Protein AF-A0A2D2D604-F1 (afdb_monomer_lite)

Organism: Methylosinus trichosporium (strain ATCC 35070 / NCIMB 11131 / UNIQEM 75 / OB3b) (NCBI:txid595536)

Radius of gyration: 13.35 Å; chains: 1; bounding box: 40×30×28 Å

Sequence (75 aa):
MERRITLTDIDRPGEALEVDIIAADEASLTLAVPNTSVQFRLFRHSRQAPYQGSLGGRSFCFIPRAVDTKAAARQ

Secondary structure (DSSP, 8-state):
--EEEEEEESSSTT-EEEEEEEEE-SSEEEEEETTEEEEEE-B-SSTTSPEEEEETTEEEEE--------SS---

pLDDT: mean 81.37, std 15.82, range [38.25, 92.81]

Structure (mmCIF, N/CA/C/O backbone):
data_AF-A0A2D2D604-F1
#
_entry.id   AF-A0A2D2D604-F1
#
loop_
_atom_site.group_PDB
_atom_site.id
_atom_site.type_symbol
_atom_site.label_atom_id
_atom_site.label_alt_id
_atom_site.label_comp_id
_atom_site.label_asym_id
_atom_site.label_entity_id
_atom_site.label_seq_id
_atom_site.pdbx_PDB_ins_code
_atom_site.Cartn_x
_atom_site.Cartn_y
_atom_site.Cartn_z
_atom_site.occupancy
_atom_site.B_iso_or_equiv
_atom_site.auth_seq_id
_atom_site.auth_comp_id
_atom_site.auth_asym_id
_atom_site.auth_atom_id
_atom_site.pdbx_PDB_model_num
ATOM 1 N N . MET A 1 1 ? 6.144 -6.404 16.608 1.00 49.16 1 MET A N 1
ATOM 2 C CA . MET A 1 1 ? 7.106 -5.557 15.872 1.00 49.16 1 MET A CA 1
ATOM 3 C C . MET A 1 1 ? 6.290 -4.611 15.016 1.00 49.16 1 MET A C 1
ATOM 5 O O . MET A 1 1 ? 5.766 -5.050 14.003 1.00 49.16 1 MET A O 1
ATOM 9 N N . GLU A 1 2 ? 6.108 -3.368 15.443 1.00 51.66 2 GLU A N 1
ATOM 10 C CA . GLU A 1 2 ? 5.354 -2.377 14.669 1.00 51.66 2 GLU A CA 1
ATOM 11 C C . GLU A 1 2 ? 6.250 -1.875 13.530 1.00 51.66 2 GLU A C 1
ATOM 13 O O . GLU A 1 2 ? 7.222 -1.155 13.757 1.00 51.66 2 GLU A O 1
ATOM 18 N N . ARG A 1 3 ? 5.996 -2.335 12.300 1.00 81.81 3 ARG A N 1
ATOM 19 C CA . ARG A 1 3 ? 6.651 -1.804 11.097 1.00 81.81 3 ARG A CA 1
ATOM 20 C C . ARG A 1 3 ? 5.672 -0.862 10.415 1.00 81.81 3 ARG A C 1
ATOM 22 O O . ARG A 1 3 ? 4.886 -1.289 9.574 1.00 81.81 3 ARG A O 1
ATOM 29 N N . ARG A 1 4 ? 5.711 0.410 10.801 1.00 89.00 4 ARG A N 1
ATOM 30 C CA . ARG A 1 4 ? 4.981 1.469 10.103 1.00 89.00 4 ARG A CA 1
ATOM 31 C C . ARG A 1 4 ? 5.628 1.743 8.752 1.00 89.00 4 ARG A C 1
ATOM 33 O O . ARG A 1 4 ? 6.853 1.855 8.664 1.00 89.00 4 ARG A O 1
ATOM 40 N N . ILE A 1 5 ? 4.816 1.856 7.709 1.00 90.25 5 ILE A N 1
ATOM 41 C CA . ILE A 1 5 ? 5.253 2.245 6.369 1.00 90.25 5 ILE A CA 1
ATOM 42 C C . ILE A 1 5 ? 4.422 3.411 5.851 1.00 90.25 5 ILE A C 1
ATOM 44 O O . ILE A 1 5 ? 3.298 3.648 6.291 1.00 90.25 5 ILE A O 1
ATOM 48 N N . THR A 1 6 ? 4.990 4.114 4.879 1.00 91.56 6 THR A N 1
ATOM 49 C CA . THR A 1 6 ? 4.317 5.183 4.149 1.00 91.56 6 THR A CA 1
ATOM 50 C C . THR A 1 6 ? 4.012 4.693 2.741 1.00 91.56 6 THR A C 1
ATOM 52 O O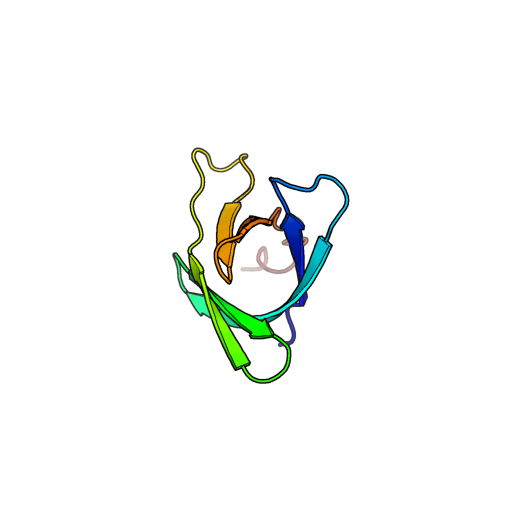 . THR A 1 6 ? 4.914 4.248 2.025 1.00 91.56 6 THR A O 1
ATOM 55 N N . LEU A 1 7 ? 2.742 4.772 2.359 1.00 91.69 7 LEU A N 1
ATOM 56 C CA . LEU A 1 7 ? 2.254 4.539 1.008 1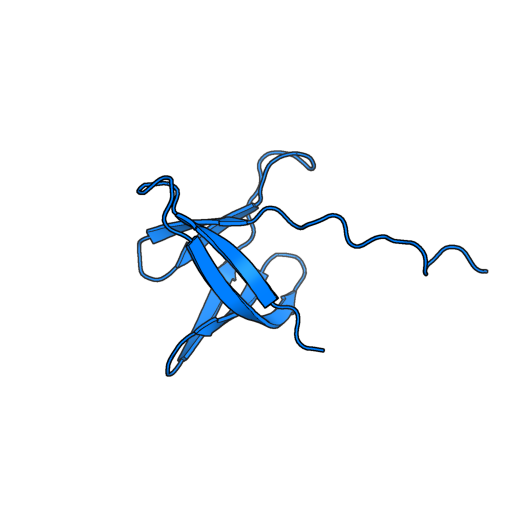.00 91.69 7 LEU A CA 1
ATOM 57 C C . LEU A 1 7 ? 2.001 5.891 0.344 1.00 91.69 7 LEU A C 1
ATOM 59 O O . LEU A 1 7 ? 1.243 6.695 0.879 1.00 91.69 7 LEU A O 1
ATOM 63 N N . THR A 1 8 ? 2.605 6.149 -0.809 1.00 92.81 8 THR A N 1
ATOM 64 C CA . THR A 1 8 ? 2.367 7.389 -1.563 1.00 92.81 8 THR A CA 1
ATOM 65 C C . THR A 1 8 ? 1.348 7.121 -2.658 1.00 92.81 8 THR A C 1
ATOM 67 O O . THR A 1 8 ? 1.486 6.141 -3.391 1.00 92.81 8 THR A O 1
ATOM 70 N N . ASP A 1 9 ? 0.324 7.962 -2.769 1.00 91.81 9 ASP A N 1
ATOM 71 C CA . ASP A 1 9 ? -0.679 7.826 -3.823 1.00 91.81 9 ASP A CA 1
ATOM 72 C C . ASP A 1 9 ? -0.091 8.215 -5.191 1.00 91.81 9 ASP A C 1
ATOM 74 O O . ASP A 1 9 ? 0.569 9.248 -5.328 1.00 91.81 9 ASP A O 1
ATOM 78 N N . ILE A 1 10 ? -0.300 7.363 -6.197 1.00 89.06 10 ILE A N 1
ATOM 79 C CA . ILE A 1 10 ? 0.240 7.558 -7.551 1.00 89.06 10 ILE A CA 1
ATOM 80 C C . ILE A 1 10 ? -0.565 8.608 -8.326 1.00 89.06 10 ILE A C 1
ATOM 82 O O . ILE A 1 10 ? 0.013 9.402 -9.067 1.00 89.06 10 ILE A O 1
ATOM 86 N N . ASP A 1 11 ? -1.883 8.627 -8.143 1.00 88.75 11 ASP A N 1
ATOM 87 C CA . ASP A 1 11 ? -2.804 9.527 -8.837 1.00 88.75 11 ASP A CA 1
ATOM 88 C C . ASP A 1 11 ? -2.837 10.921 -8.185 1.00 88.75 11 ASP A C 1
ATOM 90 O O . ASP A 1 11 ? -3.230 11.906 -8.814 1.00 88.75 11 ASP A O 1
ATOM 94 N N . ARG A 1 12 ? -2.401 11.026 -6.922 1.00 87.31 12 ARG A N 1
ATOM 95 C CA . ARG A 1 12 ? -2.314 12.272 -6.148 1.00 87.31 12 ARG A CA 1
ATOM 96 C C . ARG A 1 12 ? -0.915 12.474 -5.563 1.00 87.31 12 ARG A C 1
ATOM 98 O O . ARG A 1 12 ? -0.705 12.254 -4.367 1.00 87.31 12 ARG A O 1
ATOM 105 N N . PRO A 1 13 ? 0.045 12.943 -6.379 1.00 76.06 13 PRO A N 1
ATOM 106 C CA . PRO A 1 13 ? 1.402 13.207 -5.923 1.00 76.06 13 PRO A CA 1
ATOM 107 C C . PRO A 1 13 ? 1.398 14.199 -4.751 1.00 76.06 13 PRO A C 1
ATOM 109 O O . PRO A 1 13 ? 1.006 15.353 -4.907 1.00 76.06 13 PRO A O 1
ATOM 112 N N . GLY A 1 14 ? 1.818 13.742 -3.570 1.00 80.06 14 GLY A N 1
ATOM 113 C CA . GLY A 1 14 ? 1.828 14.536 -2.334 1.00 80.06 14 GLY A CA 1
ATOM 114 C C . GLY A 1 14 ? 0.848 14.055 -1.263 1.00 80.06 14 GLY A C 1
ATOM 115 O O . GLY A 1 14 ? 1.027 14.400 -0.097 1.00 80.06 14 GLY A O 1
ATOM 116 N N . GLU A 1 15 ? -0.126 13.210 -1.611 1.00 87.62 15 GLU A N 1
ATOM 117 C CA . GLU A 1 15 ? -0.903 12.475 -0.613 1.00 87.62 15 GLU A CA 1
ATOM 118 C C . GLU A 1 15 ? -0.151 11.205 -0.191 1.00 87.62 15 GLU A C 1
ATOM 120 O O . GLU A 1 15 ? 0.226 10.367 -1.016 1.00 87.62 15 GLU A O 1
ATOM 125 N N . ALA A 1 16 ? 0.053 11.058 1.117 1.00 89.31 16 ALA A N 1
ATOM 126 C CA . ALA A 1 16 ? 0.671 9.889 1.722 1.00 89.31 16 ALA A CA 1
ATOM 127 C C . ALA A 1 16 ? -0.254 9.285 2.780 1.00 89.31 16 ALA A C 1
ATOM 129 O O . ALA A 1 16 ? -0.945 9.999 3.506 1.00 89.31 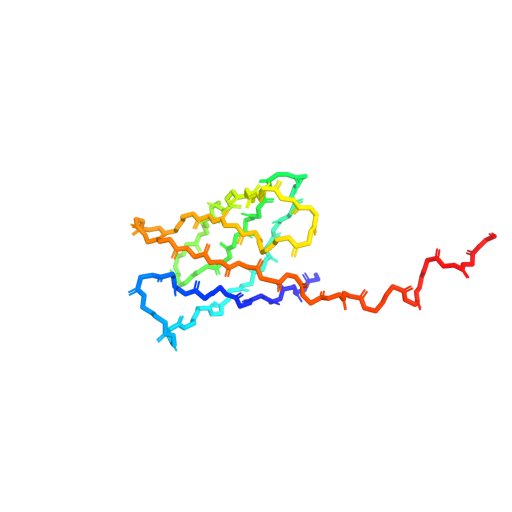16 ALA A O 1
ATOM 130 N N . LEU A 1 17 ? -0.241 7.960 2.871 1.00 89.25 17 LEU A N 1
ATOM 131 C CA . LEU A 1 17 ? -0.977 7.188 3.856 1.00 89.25 17 LEU A CA 1
ATOM 132 C C . LEU A 1 17 ? 0.015 6.423 4.735 1.00 89.25 17 LEU A C 1
ATOM 134 O O . LEU A 1 17 ? 0.783 5.591 4.248 1.00 89.25 17 LEU A O 1
ATOM 138 N N . GLU A 1 18 ? -0.008 6.703 6.034 1.00 91.44 18 GLU A N 1
ATOM 139 C CA . GLU A 1 18 ? 0.744 5.935 7.024 1.00 91.44 18 GLU A CA 1
ATOM 140 C C . GLU A 1 18 ? -0.083 4.745 7.504 1.00 91.44 18 GLU A C 1
ATOM 142 O O . GLU A 1 18 ? -1.254 4.885 7.857 1.00 91.44 18 GLU A O 1
ATOM 147 N N . VAL A 1 19 ? 0.535 3.569 7.505 1.00 90.94 19 VAL A N 1
ATOM 148 C CA . VAL A 1 19 ? -0.108 2.301 7.861 1.00 90.94 19 VAL A CA 1
ATOM 149 C C . VAL A 1 19 ? 0.855 1.418 8.629 1.00 90.94 19 VAL A C 1
ATOM 151 O O . VAL A 1 19 ? 2.063 1.416 8.375 1.00 90.94 19 VAL A O 1
ATOM 154 N N . ASP A 1 20 ? 0.313 0.624 9.542 1.00 92.31 20 ASP A N 1
ATOM 155 C CA . ASP A 1 20 ? 1.091 -0.339 10.311 1.00 92.31 20 ASP A CA 1
ATOM 156 C C . ASP A 1 20 ? 1.030 -1.716 9.642 1.00 92.31 20 ASP A C 1
ATOM 158 O O . ASP A 1 20 ? -0.047 -2.220 9.321 1.00 92.31 20 ASP A O 1
ATOM 162 N N . ILE A 1 21 ? 2.184 -2.349 9.418 1.00 91.44 21 ILE A N 1
ATOM 163 C CA . ILE A 1 21 ? 2.237 -3.739 8.955 1.00 91.44 21 ILE A CA 1
ATOM 164 C C . ILE A 1 21 ? 1.952 -4.654 10.145 1.00 91.44 21 ILE A C 1
ATOM 166 O O . ILE A 1 21 ? 2.724 -4.689 11.105 1.00 91.44 21 ILE A O 1
ATOM 170 N N . ILE A 1 22 ? 0.886 -5.445 10.040 1.00 92.38 22 ILE A N 1
ATOM 171 C CA . ILE A 1 22 ? 0.510 -6.443 11.051 1.00 92.38 22 ILE A CA 1
ATOM 172 C C . ILE A 1 22 ? 0.922 -7.867 10.658 1.00 92.38 22 ILE A C 1
ATOM 174 O O . ILE A 1 22 ? 1.129 -8.702 11.534 1.00 92.38 22 ILE A O 1
ATOM 178 N N . ALA A 1 23 ? 1.110 -8.134 9.362 1.00 90.06 23 ALA A N 1
ATOM 179 C CA . ALA A 1 23 ? 1.725 -9.361 8.857 1.00 90.06 23 ALA A CA 1
ATOM 180 C C . ALA A 1 23 ? 2.439 -9.105 7.522 1.00 90.06 23 ALA A C 1
ATOM 182 O O . ALA A 1 23 ? 2.033 -8.235 6.751 1.00 90.06 23 ALA A O 1
ATOM 183 N N . ALA A 1 24 ? 3.493 -9.867 7.238 1.00 87.88 24 ALA A N 1
ATOM 184 C CA . ALA A 1 24 ? 4.233 -9.797 5.982 1.00 87.88 24 ALA A CA 1
ATOM 185 C C . ALA A 1 24 ? 4.471 -11.207 5.440 1.00 87.88 24 ALA A C 1
ATOM 187 O O . ALA A 1 24 ? 4.857 -12.099 6.192 1.00 87.88 24 ALA A O 1
ATOM 188 N N . ASP A 1 25 ? 4.258 -11.362 4.141 1.00 86.81 25 ASP A N 1
ATOM 189 C CA . ASP A 1 25 ? 4.519 -12.564 3.354 1.00 86.81 25 ASP A CA 1
ATOM 190 C C . ASP A 1 25 ? 5.431 -12.197 2.166 1.00 86.81 25 ASP A C 1
ATOM 192 O O . ASP A 1 25 ? 5.702 -11.016 1.927 1.00 86.81 25 ASP A O 1
ATOM 196 N N . GLU A 1 26 ? 5.907 -13.177 1.398 1.00 80.94 26 GLU A N 1
ATOM 197 C CA . GLU A 1 26 ? 6.865 -12.960 0.304 1.00 80.94 26 GLU A CA 1
ATOM 198 C C . GLU A 1 26 ? 6.356 -11.972 -0.758 1.00 80.94 26 GLU A C 1
ATOM 200 O O . GLU A 1 26 ? 7.134 -11.184 -1.301 1.00 80.94 26 GLU A O 1
ATOM 205 N N . ALA A 1 27 ? 5.049 -11.984 -1.038 1.00 86.69 27 ALA A N 1
ATOM 206 C CA . ALA A 1 27 ? 4.425 -11.181 -2.093 1.00 86.69 27 ALA A CA 1
ATOM 207 C C . ALA A 1 27 ? 3.329 -10.221 -1.594 1.00 86.69 27 ALA A C 1
ATOM 209 O O . ALA A 1 27 ? 2.695 -9.530 -2.400 1.00 86.69 27 ALA A O 1
ATOM 210 N N . SER A 1 28 ? 3.060 -10.166 -0.286 1.00 90.12 28 SER A N 1
ATOM 211 C CA . SER A 1 28 ? 1.993 -9.314 0.249 1.00 90.12 28 SER A CA 1
ATOM 212 C C . SER A 1 28 ? 2.256 -8.823 1.669 1.00 90.12 28 SER A C 1
ATOM 214 O O . SER A 1 28 ? 2.941 -9.467 2.458 1.00 90.12 28 SER A O 1
ATOM 216 N N . LEU A 1 29 ? 1.681 -7.670 1.998 1.00 90.94 29 LEU A N 1
ATOM 217 C CA . LEU A 1 29 ? 1.623 -7.129 3.352 1.00 90.94 29 LEU A CA 1
ATOM 218 C C . LEU A 1 29 ? 0.171 -7.109 3.813 1.00 90.94 29 LEU A C 1
ATOM 220 O O . LEU A 1 29 ? -0.719 -6.763 3.042 1.00 90.94 29 LEU A O 1
ATOM 224 N N . THR A 1 30 ? -0.069 -7.430 5.077 1.00 92.62 30 THR A N 1
ATOM 225 C CA . THR A 1 30 ? -1.335 -7.107 5.735 1.00 92.62 30 THR A CA 1
ATOM 226 C C . THR A 1 30 ? -1.131 -5.833 6.532 1.00 92.62 30 THR A C 1
ATOM 228 O O . THR A 1 30 ? -0.255 -5.769 7.399 1.00 92.62 30 THR A O 1
ATOM 231 N N . LEU A 1 31 ? -1.924 -4.819 6.213 1.00 91.88 31 LEU A N 1
ATOM 232 C CA . LEU A 1 31 ? -1.824 -3.481 6.772 1.00 91.88 31 LEU A CA 1
ATOM 233 C C . LEU A 1 31 ? -3.022 -3.214 7.678 1.00 91.88 31 LEU A C 1
ATOM 235 O O . LEU A 1 31 ? -4.156 -3.528 7.312 1.00 91.88 31 LEU A O 1
ATOM 239 N N . ALA A 1 32 ? -2.779 -2.615 8.837 1.00 92.31 32 ALA A N 1
ATOM 240 C CA . ALA A 1 32 ? -3.825 -2.027 9.653 1.00 92.31 32 ALA A CA 1
ATOM 241 C C . ALA A 1 32 ? -4.185 -0.645 9.101 1.00 92.31 32 ALA A C 1
ATOM 243 O O . ALA A 1 32 ? -3.318 0.196 8.854 1.00 92.31 32 ALA A O 1
ATOM 244 N N . VAL A 1 33 ? -5.481 -0.420 8.927 1.00 86.88 33 VAL A N 1
ATOM 245 C CA . VAL A 1 33 ? -6.082 0.872 8.587 1.00 86.88 33 VAL A CA 1
ATOM 246 C C . VAL A 1 33 ? -7.198 1.156 9.598 1.00 86.88 33 VAL A C 1
ATOM 248 O O . VAL A 1 33 ? -7.594 0.253 10.341 1.00 86.88 33 VAL A O 1
ATOM 251 N N . PRO A 1 34 ? -7.740 2.383 9.677 1.00 86.56 34 PRO A N 1
ATOM 252 C CA . PRO A 1 34 ? -8.846 2.651 10.587 1.00 86.56 34 PRO A CA 1
ATOM 253 C C . PRO A 1 34 ? -9.996 1.652 10.385 1.00 86.56 34 PRO A C 1
ATOM 255 O O . PRO A 1 34 ? -10.523 1.508 9.283 1.00 86.56 34 PRO A O 1
ATOM 258 N N . ASN A 1 35 ? -10.385 0.977 11.469 1.00 85.81 35 ASN A N 1
ATOM 259 C CA . ASN A 1 35 ? -11.511 0.037 11.552 1.00 85.81 35 ASN A CA 1
ATOM 260 C C . ASN A 1 35 ? -11.385 -1.279 10.762 1.00 85.81 35 ASN A C 1
ATOM 262 O O . ASN A 1 35 ? -12.326 -2.070 10.786 1.00 85.81 35 ASN A O 1
ATOM 266 N N . THR A 1 36 ? -10.275 -1.549 10.065 1.00 87.38 36 THR A N 1
ATOM 267 C CA . THR A 1 36 ? -10.107 -2.816 9.335 1.00 87.38 36 THR A CA 1
ATOM 268 C C . THR A 1 36 ? -8.639 -3.148 9.047 1.00 87.38 36 THR A C 1
ATOM 270 O O . THR A 1 36 ? -7.727 -2.382 9.347 1.00 87.38 36 THR A O 1
ATOM 273 N N . SER A 1 37 ? -8.400 -4.317 8.461 1.00 90.38 37 SER A N 1
ATOM 274 C CA . SER A 1 37 ? -7.107 -4.694 7.897 1.00 90.38 37 SER A CA 1
ATOM 275 C C . SER A 1 37 ? -7.258 -5.032 6.422 1.00 90.38 37 SER A C 1
ATOM 277 O O . SER A 1 37 ? -8.314 -5.474 5.969 1.00 90.38 37 SER A O 1
ATOM 279 N N . VAL A 1 38 ? -6.205 -4.775 5.658 1.00 89.50 38 VAL A N 1
ATOM 280 C CA . VAL A 1 38 ? -6.231 -4.840 4.197 1.00 89.50 38 VAL A CA 1
ATOM 281 C C . VAL A 1 38 ? -4.975 -5.516 3.679 1.00 89.50 38 VAL A C 1
ATOM 283 O O . VAL A 1 38 ? -3.874 -5.278 4.177 1.00 89.50 38 VAL A O 1
ATOM 286 N N . GLN A 1 39 ? -5.135 -6.362 2.664 1.00 90.50 39 GLN A N 1
ATOM 287 C CA . GLN A 1 39 ? -4.003 -6.982 1.988 1.00 90.50 39 GLN A CA 1
ATOM 288 C C . GLN A 1 39 ? -3.481 -6.054 0.890 1.00 90.50 39 GLN A C 1
ATOM 290 O O . GLN A 1 39 ? -4.214 -5.663 -0.017 1.00 90.50 39 GLN A O 1
ATOM 295 N N . PHE A 1 40 ? -2.192 -5.747 0.949 1.00 90.31 40 PHE A N 1
ATOM 296 C CA . PHE A 1 40 ? -1.464 -4.959 -0.029 1.00 90.31 40 PHE A CA 1
ATOM 297 C C . PHE A 1 40 ? -0.494 -5.865 -0.784 1.00 90.31 40 PHE A C 1
ATOM 299 O O . PHE A 1 40 ? 0.511 -6.321 -0.235 1.00 90.31 40 PHE A O 1
ATOM 306 N N . ARG A 1 41 ? -0.813 -6.172 -2.044 1.00 90.06 41 ARG A N 1
ATOM 307 C CA . ARG A 1 41 ? 0.069 -6.979 -2.897 1.00 90.06 41 ARG A CA 1
ATOM 308 C C . ARG A 1 41 ? 1.264 -6.149 -3.337 1.00 90.06 41 ARG A C 1
ATOM 310 O O . ARG A 1 41 ? 1.107 -5.002 -3.740 1.00 90.06 41 ARG A O 1
ATOM 317 N N . LEU A 1 42 ? 2.440 -6.759 -3.275 1.00 87.88 42 LEU A N 1
ATOM 318 C CA . LEU A 1 42 ? 3.700 -6.136 -3.637 1.00 87.88 42 LEU A CA 1
ATOM 319 C C . LEU A 1 42 ? 4.075 -6.532 -5.064 1.00 87.88 42 LEU A C 1
ATOM 321 O O . LEU A 1 42 ? 4.527 -7.647 -5.313 1.00 87.88 42 LEU A O 1
ATOM 325 N N . PHE A 1 43 ? 3.927 -5.602 -6.002 1.00 88.88 43 PHE A N 1
ATOM 326 C CA . PHE A 1 43 ? 4.403 -5.765 -7.373 1.00 88.88 43 PHE A CA 1
ATOM 327 C C . PHE A 1 43 ? 5.538 -4.780 -7.666 1.00 88.88 43 PHE A C 1
ATOM 329 O O . PHE A 1 43 ? 5.462 -3.617 -7.286 1.00 88.88 43 PHE A O 1
ATOM 336 N N . ARG A 1 44 ? 6.603 -5.222 -8.341 1.00 88.88 44 ARG A N 1
ATOM 337 C CA . ARG A 1 44 ? 7.659 -4.332 -8.847 1.00 88.88 44 ARG A CA 1
ATOM 338 C C . ARG A 1 44 ? 8.261 -4.890 -10.127 1.00 88.88 44 ARG A C 1
ATOM 340 O O . ARG A 1 44 ? 8.477 -6.094 -10.238 1.00 88.88 44 ARG A O 1
ATOM 347 N N . HIS A 1 45 ? 8.594 -4.004 -11.058 1.00 84.69 45 HIS A N 1
ATOM 348 C CA . HIS A 1 45 ? 9.214 -4.385 -12.330 1.00 84.69 45 HIS A CA 1
ATOM 349 C C . HIS A 1 45 ? 10.702 -4.740 -12.203 1.00 84.69 45 HIS A C 1
ATOM 351 O O . HIS A 1 45 ? 11.232 -5.494 -13.013 1.00 84.69 45 HIS A O 1
ATOM 357 N N . SER A 1 46 ? 11.398 -4.204 -11.199 1.00 86.94 46 SER A N 1
ATOM 358 C CA . SER A 1 46 ? 12.811 -4.491 -10.941 1.00 86.94 46 SER A CA 1
ATOM 359 C C . SER A 1 46 ? 13.111 -4.378 -9.449 1.00 86.94 46 SER A C 1
ATOM 361 O O . SER A 1 46 ? 12.332 -3.798 -8.697 1.00 86.94 46 SER A O 1
ATOM 363 N N . ARG A 1 47 ? 14.258 -4.900 -8.996 1.00 82.00 47 ARG A N 1
ATOM 364 C CA . ARG A 1 47 ? 14.651 -4.821 -7.576 1.00 82.00 47 ARG A CA 1
ATOM 365 C C . ARG A 1 47 ? 14.855 -3.389 -7.069 1.00 82.00 47 ARG A C 1
ATOM 367 O O . ARG A 1 47 ? 14.754 -3.178 -5.866 1.00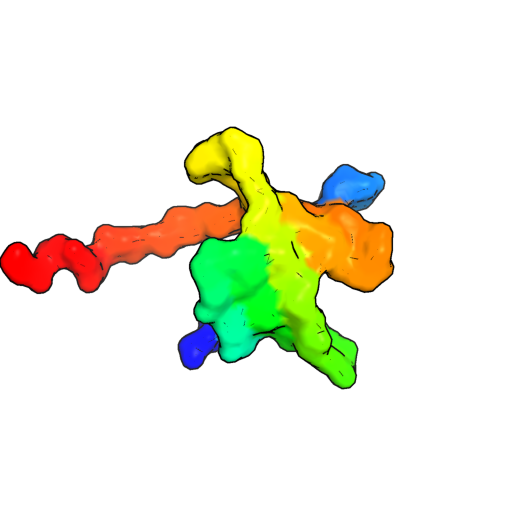 82.00 47 ARG A O 1
ATOM 374 N N . GLN A 1 48 ? 15.153 -2.452 -7.967 1.00 83.12 48 GLN A N 1
ATOM 375 C CA . GLN A 1 48 ? 15.392 -1.041 -7.651 1.00 83.12 48 GLN A CA 1
ATOM 376 C C . GLN A 1 48 ? 14.126 -0.183 -7.791 1.00 83.12 48 GLN A C 1
ATOM 378 O O . GLN A 1 48 ? 14.110 0.953 -7.328 1.00 83.12 48 GLN A O 1
ATOM 383 N N . ALA A 1 49 ? 13.070 -0.710 -8.420 1.00 86.50 49 ALA A N 1
ATOM 384 C CA . ALA A 1 49 ? 11.800 -0.011 -8.544 1.00 86.50 49 ALA A CA 1
ATOM 385 C C . ALA A 1 49 ? 11.022 -0.032 -7.211 1.00 86.50 49 ALA A C 1
ATOM 387 O O . ALA A 1 49 ? 11.089 -1.032 -6.483 1.00 86.50 49 ALA A O 1
ATOM 388 N N . PRO A 1 50 ? 10.246 1.027 -6.906 1.00 88.94 50 PRO A N 1
ATOM 389 C CA . PRO A 1 50 ? 9.268 1.002 -5.825 1.00 88.94 50 PRO A CA 1
ATOM 390 C C . PRO A 1 50 ? 8.299 -0.169 -5.986 1.00 88.94 50 PRO A C 1
ATOM 392 O O . PRO A 1 50 ? 7.942 -0.541 -7.108 1.00 88.94 50 PRO A O 1
ATOM 395 N N . TYR A 1 51 ? 7.833 -0.716 -4.866 1.00 91.19 51 TYR A N 1
ATOM 396 C CA . TYR A 1 51 ? 6.675 -1.597 -4.905 1.00 91.19 51 TYR A CA 1
ATOM 397 C C . TYR A 1 51 ? 5.431 -0.785 -5.246 1.00 91.19 51 TYR A C 1
ATOM 399 O O . TYR A 1 51 ? 5.303 0.369 -4.846 1.00 91.19 51 TYR A O 1
ATOM 407 N N . GLN A 1 52 ? 4.510 -1.407 -5.961 1.00 91.56 52 GLN A N 1
ATOM 408 C CA . GLN A 1 52 ? 3.209 -0.871 -6.315 1.00 91.56 52 GLN A CA 1
ATOM 409 C C . GLN A 1 52 ? 2.134 -1.845 -5.851 1.00 91.56 52 GLN A C 1
ATOM 411 O O . GLN A 1 52 ? 2.338 -3.063 -5.863 1.00 91.56 52 GLN A O 1
ATOM 416 N N . GLY A 1 53 ? 0.993 -1.297 -5.459 1.00 90.38 53 GLY A N 1
ATOM 417 C CA . GLY A 1 53 ? -0.172 -2.065 -5.054 1.00 90.38 53 GLY A CA 1
ATOM 418 C C . GLY A 1 53 ? -1.408 -1.182 -4.986 1.00 90.38 53 GLY A C 1
ATOM 419 O O . GLY A 1 53 ? -1.320 0.043 -5.047 1.00 90.38 53 GLY A O 1
ATOM 420 N N . SER A 1 54 ? -2.571 -1.811 -4.862 1.00 88.00 54 SER A N 1
ATOM 421 C CA . SER A 1 54 ? -3.849 -1.111 -4.761 1.00 88.00 54 SER A CA 1
ATOM 422 C C . SER A 1 54 ? -4.452 -1.259 -3.371 1.00 88.00 54 SER A C 1
ATOM 424 O O . SER A 1 54 ? -4.459 -2.361 -2.820 1.00 88.00 54 SER A O 1
ATOM 426 N N . LEU A 1 55 ? -5.037 -0.185 -2.849 1.00 86.25 55 LEU A N 1
ATOM 427 C CA . LEU A 1 55 ? -5.802 -0.188 -1.608 1.00 86.25 55 LEU A CA 1
ATOM 428 C C . LEU A 1 55 ? -7.089 0.622 -1.792 1.00 86.25 55 LEU A C 1
ATOM 430 O O . LEU A 1 55 ? -7.041 1.786 -2.176 1.00 86.25 55 LEU A O 1
ATOM 434 N N . GLY A 1 56 ? -8.248 0.008 -1.532 1.00 81.94 56 GLY A N 1
ATOM 435 C CA . GLY A 1 56 ? -9.540 0.701 -1.618 1.00 81.94 56 GLY A CA 1
ATOM 436 C C . GLY A 1 56 ? -9.827 1.324 -2.992 1.00 81.94 56 GLY A C 1
ATOM 437 O O . GLY A 1 56 ? -10.429 2.388 -3.061 1.00 81.94 56 GLY A O 1
ATOM 438 N N . GLY A 1 57 ? -9.346 0.702 -4.076 1.00 85.75 57 GLY A N 1
ATOM 439 C CA . GLY A 1 57 ? -9.494 1.209 -5.447 1.00 85.75 57 GLY A CA 1
ATOM 440 C C . GLY A 1 57 ? -8.491 2.294 -5.858 1.00 85.75 57 GLY A C 1
ATOM 441 O O . GLY A 1 57 ? -8.556 2.759 -6.990 1.00 85.75 57 GLY A O 1
ATOM 442 N N . ARG A 1 58 ? -7.559 2.681 -4.979 1.00 88.25 58 ARG A N 1
ATOM 443 C CA . ARG A 1 58 ? -6.485 3.644 -5.268 1.00 88.25 58 ARG A CA 1
ATOM 444 C C . ARG A 1 58 ? -5.151 2.932 -5.435 1.00 88.25 58 ARG A C 1
ATOM 446 O O . ARG A 1 58 ? -4.919 1.902 -4.796 1.00 88.25 58 ARG A O 1
ATOM 453 N N . SER A 1 59 ? -4.280 3.488 -6.268 1.00 90.31 59 SER A N 1
ATOM 454 C CA . SER A 1 59 ? -2.950 2.939 -6.530 1.00 90.31 59 SER A CA 1
ATOM 455 C C . SER A 1 59 ? -1.902 3.643 -5.679 1.00 90.31 59 SER A C 1
ATOM 457 O O . SER A 1 59 ? -1.813 4.869 -5.669 1.00 90.31 59 SER A O 1
ATOM 459 N N . PHE A 1 60 ? -1.079 2.863 -4.985 1.00 92.06 60 PHE A N 1
ATOM 460 C CA . PHE A 1 60 ? -0.030 3.372 -4.114 1.00 92.06 60 PHE A CA 1
ATOM 461 C C . PHE A 1 60 ? 1.329 2.796 -4.480 1.00 92.06 60 PHE A C 1
ATOM 463 O O . PHE A 1 60 ? 1.440 1.646 -4.920 1.00 92.06 60 PHE A O 1
ATOM 470 N N . CYS A 1 61 ? 2.374 3.574 -4.216 1.00 92.06 61 CYS A N 1
ATOM 471 C CA . CYS A 1 61 ? 3.745 3.103 -4.229 1.00 92.06 61 CYS A CA 1
ATOM 472 C C . CYS A 1 61 ? 4.337 3.043 -2.815 1.00 92.06 61 CYS A C 1
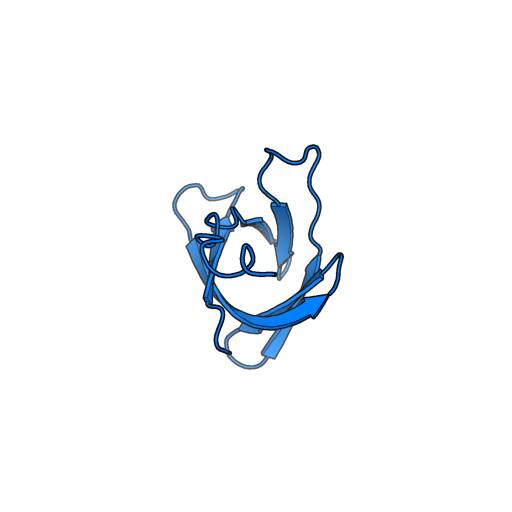ATOM 474 O O . CYS A 1 61 ? 4.072 3.878 -1.951 1.00 92.06 61 CYS A O 1
ATOM 476 N N . PHE A 1 62 ? 5.149 2.015 -2.589 1.00 89.19 62 PHE A N 1
ATOM 477 C CA . PHE A 1 62 ? 5.876 1.770 -1.355 1.00 89.19 62 PHE A CA 1
ATOM 478 C C . PHE A 1 62 ? 7.365 1.662 -1.672 1.00 89.19 62 PHE A C 1
ATOM 480 O O . PHE A 1 62 ? 7.810 0.752 -2.379 1.00 89.19 62 PHE A O 1
ATOM 487 N N . ILE A 1 63 ? 8.146 2.590 -1.126 1.00 87.38 63 ILE A N 1
ATOM 488 C CA . ILE A 1 63 ? 9.603 2.531 -1.172 1.00 87.38 63 ILE A CA 1
ATOM 489 C C . ILE A 1 63 ? 10.061 1.977 0.178 1.00 87.38 63 ILE A C 1
ATOM 491 O O . ILE A 1 63 ? 9.997 2.699 1.177 1.00 87.38 63 ILE A O 1
ATOM 495 N N . PRO A 1 64 ? 10.513 0.711 0.248 1.00 78.56 64 PRO A N 1
ATOM 496 C CA . PRO A 1 64 ? 11.103 0.202 1.469 1.00 78.56 64 PRO A CA 1
ATOM 497 C C . PRO A 1 64 ? 12.347 1.038 1.740 1.00 78.56 64 PRO A C 1
ATOM 499 O O . PRO A 1 64 ? 13.299 1.027 0.957 1.00 78.56 64 PRO A O 1
ATOM 502 N N . ARG A 1 65 ? 12.346 1.783 2.848 1.00 71.31 65 ARG A N 1
ATOM 503 C CA . ARG A 1 65 ? 13.598 2.336 3.360 1.00 71.31 65 ARG A CA 1
ATOM 504 C C . ARG A 1 65 ? 14.517 1.142 3.555 1.00 71.31 65 ARG A C 1
ATOM 506 O O . ARG A 1 65 ? 14.085 0.153 4.148 1.00 71.31 65 ARG A O 1
ATOM 513 N N . ALA A 1 66 ? 15.725 1.204 2.995 1.00 58.62 66 ALA A N 1
ATOM 514 C CA . ALA A 1 66 ? 16.740 0.207 3.275 1.00 58.62 66 ALA A CA 1
ATOM 515 C C . ALA A 1 66 ? 16.846 0.140 4.797 1.00 58.62 66 ALA A C 1
ATOM 517 O O . ALA A 1 66 ? 17.329 1.073 5.432 1.00 58.62 66 ALA A O 1
ATOM 518 N N . VAL A 1 67 ? 16.275 -0.907 5.391 1.00 49.44 67 VAL A N 1
ATOM 519 C CA . VAL A 1 67 ? 16.546 -1.228 6.780 1.00 49.44 67 VAL A CA 1
ATOM 520 C C . VAL A 1 67 ? 18.049 -1.389 6.810 1.00 49.44 67 VAL A C 1
ATOM 522 O O . VAL A 1 67 ? 18.570 -2.237 6.081 1.00 49.44 67 VAL A O 1
ATOM 525 N N . ASP A 1 68 ? 18.736 -0.520 7.553 1.00 42.12 68 ASP A N 1
ATOM 526 C CA . ASP A 1 68 ? 20.155 -0.655 7.837 1.00 42.12 68 ASP A CA 1
ATOM 527 C C . ASP A 1 68 ? 20.378 -2.103 8.256 1.00 42.12 68 ASP A C 1
ATOM 529 O O . ASP A 1 68 ? 20.087 -2.513 9.381 1.00 42.12 68 ASP A O 1
ATOM 533 N N . THR A 1 69 ? 20.834 -2.922 7.311 1.00 43.28 69 THR A N 1
ATOM 534 C CA . THR A 1 69 ? 21.089 -4.336 7.536 1.00 43.28 69 THR A CA 1
ATOM 535 C C . THR A 1 69 ? 22.462 -4.399 8.183 1.00 43.28 69 THR A C 1
ATOM 537 O O . THR A 1 69 ? 23.413 -4.954 7.651 1.00 43.28 69 THR A O 1
ATOM 540 N N . LYS A 1 70 ? 22.584 -3.761 9.347 1.00 44.53 70 LYS A N 1
ATOM 541 C CA . LYS A 1 70 ? 23.746 -3.817 10.223 1.00 44.53 70 LYS A CA 1
ATOM 542 C C . LYS A 1 70 ? 23.425 -4.717 11.417 1.00 44.53 70 LYS A C 1
ATOM 544 O O . LYS A 1 70 ? 23.671 -4.354 12.557 1.00 44.53 70 LYS A O 1
ATOM 549 N N . ALA A 1 71 ? 22.825 -5.881 11.163 1.00 46.59 71 ALA A N 1
ATOM 550 C CA . ALA A 1 71 ? 22.606 -6.907 12.189 1.00 46.59 71 ALA A CA 1
ATOM 551 C C . ALA A 1 71 ? 22.486 -8.343 11.636 1.00 46.59 71 ALA A C 1
ATOM 553 O O . ALA A 1 71 ? 21.963 -9.211 12.323 1.00 46.59 71 ALA A O 1
ATOM 554 N N . ALA A 1 72 ? 22.973 -8.621 10.421 1.00 43.41 72 ALA A N 1
ATOM 555 C CA . ALA A 1 72 ? 23.031 -9.989 9.882 1.00 43.41 72 ALA A CA 1
ATOM 556 C C . ALA A 1 72 ? 24.383 -10.316 9.215 1.00 43.41 72 ALA A C 1
ATOM 558 O O . ALA A 1 72 ? 24.454 -11.119 8.296 1.00 43.41 72 ALA A O 1
ATOM 559 N N . ALA A 1 73 ? 25.464 -9.694 9.696 1.00 44.16 73 ALA A N 1
ATOM 560 C CA . ALA A 1 73 ? 26.842 -10.083 9.399 1.00 44.16 73 ALA A CA 1
ATOM 561 C C . ALA A 1 73 ? 27.585 -10.353 10.715 1.00 44.16 73 ALA A C 1
ATOM 563 O O . ALA A 1 73 ? 28.509 -9.639 11.094 1.00 44.16 73 ALA A O 1
ATOM 564 N N . ARG A 1 74 ? 27.106 -11.348 11.460 1.00 46.91 74 ARG A N 1
ATOM 565 C CA . ARG A 1 74 ? 27.902 -12.099 12.433 1.00 46.91 74 ARG A CA 1
ATOM 566 C C . ARG A 1 74 ? 27.409 -13.536 12.410 1.00 46.91 74 ARG A C 1
ATOM 568 O O . ARG A 1 74 ? 26.405 -13.844 13.047 1.00 46.91 74 ARG A O 1
ATOM 575 N N . GLN A 1 75 ? 2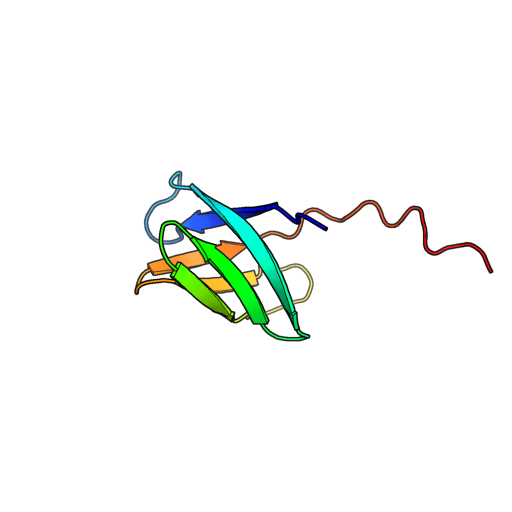8.103 -14.354 11.634 1.00 38.25 75 GLN A N 1
ATOM 576 C CA . GLN A 1 75 ? 28.536 -15.702 11.985 1.00 38.25 75 GLN A CA 1
ATOM 577 C C . GLN A 1 75 ? 29.696 -16.060 11.062 1.00 38.25 75 GLN A C 1
ATOM 579 O O . GLN A 1 75 ? 29.577 -15.759 9.854 1.00 38.25 75 GLN A O 1
#

Foldseek 3Di:
DWDWFWWAFPVDGPDIDIWTFPDDDPFWTWTDDPPDIDIWGFDDPDPQGWTWGDDPNTITTTDPDPPPPPPPPDD